Protein AF-A0A760WPE1-F1 (afdb_monomer_lite)

pLDDT: mean 84.92, std 11.34, range [39.81, 93.12]

Sequence (65 aa):
MTALTAADVEALKQLPSGWFRAEHLPFNRPIFRCERLEQRGKLQRRVLGTYPNIWSEYKRIEGED

Foldseek 3Di:
DDDQDPLLVVQLVQDDADKDAQPPGPDPPSVVSLVVCVVVVQKDKDWDDDPPDIGIIIHGPPDDD

Organism: Salmonella enterica (NCBI:txid28901)

Secondary structure (DSSP, 8-state):
-PPPPHHHHHHHHTPPSSEEEGGG-SSSSHHHHHHHHHHTTSEEEEEEEETTEEEEEEEE-----

Structure (mmCIF, N/CA/C/O backbone):
data_AF-A0A760WPE1-F1
#
_entry.id   AF-A0A760WPE1-F1
#
loop_
_atom_site.group_PDB
_atom_site.id
_atom_site.type_symbol
_atom_site.label_atom_id
_atom_site.label_alt_id
_atom_site.label_comp_id
_atom_site.lab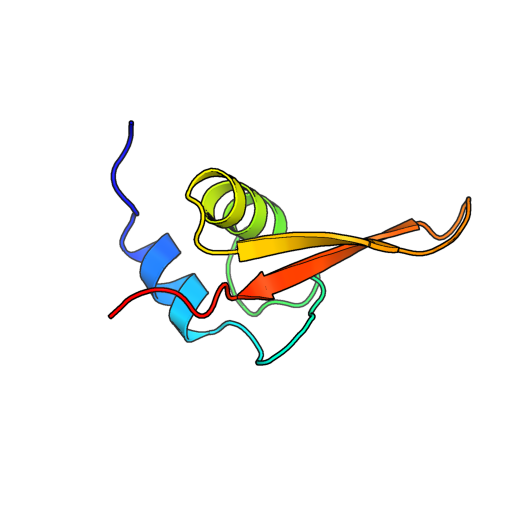el_asym_id
_atom_site.label_entity_id
_atom_site.label_seq_id
_atom_site.pdbx_PDB_ins_code
_atom_site.Cartn_x
_atom_site.Cartn_y
_atom_site.Cartn_z
_atom_site.occupancy
_atom_site.B_iso_or_equiv
_atom_site.auth_seq_id
_atom_site.auth_comp_id
_atom_site.auth_asym_id
_atom_site.auth_atom_id
_atom_site.pdbx_PDB_model_num
ATOM 1 N N . MET A 1 1 ? 3.409 1.217 20.509 1.00 47.31 1 MET A N 1
ATOM 2 C CA . MET A 1 1 ? 2.777 1.352 19.177 1.00 47.31 1 MET A CA 1
ATOM 3 C C . MET A 1 1 ? 2.531 2.830 18.909 1.00 47.31 1 MET A C 1
ATOM 5 O O . MET A 1 1 ? 1.791 3.448 19.659 1.00 47.31 1 MET A O 1
ATOM 9 N N . THR A 1 2 ? 3.201 3.432 17.926 1.00 63.00 2 THR A N 1
ATOM 10 C CA . THR A 1 2 ? 2.994 4.848 17.569 1.00 63.00 2 THR A CA 1
ATOM 11 C C . THR A 1 2 ? 1.626 5.021 16.910 1.00 63.00 2 THR A C 1
ATOM 13 O O . THR A 1 2 ? 1.250 4.222 16.057 1.00 63.00 2 THR A O 1
ATOM 16 N N . ALA A 1 3 ? 0.863 6.049 17.281 1.00 76.00 3 ALA A N 1
ATOM 17 C CA . ALA A 1 3 ? -0.430 6.368 16.665 1.00 76.00 3 ALA A CA 1
ATOM 18 C C . ALA A 1 3 ? -0.293 6.635 15.149 1.00 76.00 3 ALA A C 1
ATOM 20 O O . ALA A 1 3 ? 0.819 6.874 14.658 1.00 76.00 3 ALA A O 1
ATOM 21 N N . LEU A 1 4 ? -1.391 6.515 14.390 1.00 77.75 4 LEU A N 1
ATOM 22 C CA . LEU A 1 4 ? -1.400 6.922 12.979 1.00 77.75 4 LEU A CA 1
ATOM 23 C C . LEU A 1 4 ? -1.108 8.419 12.946 1.00 77.75 4 LEU A C 1
ATOM 25 O O . LEU A 1 4 ? -1.719 9.186 13.687 1.00 77.75 4 LEU A O 1
ATOM 29 N N . THR A 1 5 ? -0.146 8.828 12.127 1.00 84.19 5 THR A N 1
ATOM 30 C CA . THR A 1 5 ? 0.127 10.258 11.968 1.00 84.19 5 THR A CA 1
ATOM 31 C C . THR A 1 5 ? -0.946 10.882 11.081 1.00 84.19 5 THR A C 1
ATOM 33 O O . THR A 1 5 ? -1.554 10.185 10.267 1.00 84.19 5 THR A O 1
ATOM 36 N N . ALA A 1 6 ? -1.156 12.197 11.187 1.00 84.94 6 ALA A N 1
ATOM 37 C CA . ALA A 1 6 ? -2.075 12.917 10.300 1.00 84.94 6 ALA A CA 1
ATOM 38 C C . ALA A 1 6 ? -1.785 12.611 8.821 1.00 84.94 6 ALA A C 1
ATOM 40 O O . ALA A 1 6 ? -2.690 12.322 8.049 1.00 84.94 6 ALA A O 1
ATOM 41 N N . ALA A 1 7 ? -0.505 12.524 8.465 1.00 84.31 7 ALA A N 1
ATOM 42 C CA . ALA A 1 7 ? -0.090 12.226 7.107 1.00 84.31 7 ALA A CA 1
ATOM 43 C C . ALA A 1 7 ? -0.337 10.757 6.686 1.00 84.31 7 ALA A C 1
ATOM 45 O O . ALA A 1 7 ? -0.474 10.480 5.499 1.00 84.31 7 ALA A O 1
ATOM 46 N N . ASP A 1 8 ? -0.403 9.805 7.626 1.00 84.31 8 ASP A N 1
ATOM 47 C CA . ASP A 1 8 ? -0.841 8.430 7.329 1.00 84.31 8 ASP A CA 1
ATOM 48 C C . ASP A 1 8 ? -2.352 8.408 7.011 1.00 84.31 8 ASP A C 1
ATOM 50 O O . ASP A 1 8 ? -2.789 7.717 6.091 1.00 84.31 8 ASP A O 1
ATOM 54 N N . VAL A 1 9 ? -3.143 9.208 7.736 1.00 86.00 9 VAL A N 1
ATOM 55 C CA . VAL A 1 9 ? -4.589 9.370 7.502 1.00 86.00 9 VAL A CA 1
ATOM 56 C C . VAL A 1 9 ? -4.865 10.091 6.182 1.00 86.00 9 VAL A C 1
ATOM 58 O O . VAL A 1 9 ? -5.762 9.693 5.442 1.00 86.00 9 VAL A O 1
ATOM 61 N N . GLU A 1 10 ? -4.093 11.125 5.849 1.00 87.75 10 GLU A N 1
ATOM 62 C CA . GLU A 1 10 ? -4.198 11.802 4.552 1.00 87.75 10 GLU A CA 1
ATOM 63 C C . GLU A 1 10 ? -3.820 10.881 3.395 1.00 87.75 10 GLU A C 1
ATOM 65 O O . GLU A 1 10 ? -4.545 10.831 2.403 1.00 87.75 10 GLU A O 1
ATOM 70 N N . ALA A 1 11 ? -2.746 10.099 3.543 1.00 86.94 11 ALA A N 1
ATOM 71 C CA . ALA A 1 11 ? -2.356 9.116 2.540 1.00 86.94 11 ALA A CA 1
ATOM 72 C C . ALA A 1 11 ? -3.493 8.121 2.276 1.00 86.94 11 ALA A C 1
ATOM 74 O O . ALA A 1 11 ? -3.834 7.913 1.117 1.00 86.94 11 ALA A O 1
ATOM 75 N N . LEU A 1 12 ? -4.145 7.596 3.326 1.00 84.81 12 LEU A N 1
ATOM 76 C CA . LEU A 1 12 ? -5.301 6.693 3.204 1.00 84.81 12 LEU A CA 1
ATOM 77 C C . LEU A 1 12 ? -6.456 7.283 2.379 1.00 84.81 12 LEU A C 1
ATOM 79 O O . LEU A 1 12 ? -7.122 6.538 1.662 1.00 84.81 12 LEU A O 1
ATOM 83 N N . LYS A 1 13 ? -6.695 8.599 2.464 1.00 86.00 13 LYS A N 1
ATOM 84 C CA . LYS A 1 13 ? -7.743 9.287 1.688 1.00 86.00 13 LYS A CA 1
ATOM 85 C C . LYS A 1 13 ? -7.390 9.437 0.207 1.00 86.00 13 LYS A C 1
ATOM 87 O O . LYS A 1 13 ? -8.291 9.559 -0.612 1.00 86.00 13 LYS A O 1
ATOM 92 N N . GLN A 1 14 ? -6.101 9.446 -0.121 1.00 86.50 14 GLN A N 1
ATOM 93 C CA . GLN A 1 14 ? -5.594 9.614 -1.485 1.00 86.50 14 GLN A CA 1
ATOM 94 C C . GLN A 1 14 ? -5.285 8.279 -2.178 1.00 86.50 14 GLN A C 1
ATOM 96 O O . GLN A 1 14 ? -4.783 8.270 -3.301 1.00 86.50 14 GLN A O 1
ATOM 101 N N . LEU A 1 15 ? -5.544 7.147 -1.516 1.00 86.62 15 LEU A N 1
ATOM 102 C CA . LEU A 1 15 ? -5.290 5.837 -2.100 1.00 86.62 15 LEU A CA 1
ATOM 103 C C . LEU A 1 15 ? -6.295 5.508 -3.214 1.00 86.62 15 LEU A C 1
ATOM 105 O O . LEU A 1 15 ? -7.493 5.746 -3.042 1.00 86.62 15 LEU A O 1
ATOM 109 N N . PRO A 1 16 ? -5.833 4.890 -4.315 1.00 87.25 16 PRO A N 1
ATOM 110 C CA . PRO A 1 16 ? -6.713 4.346 -5.337 1.00 87.25 16 PRO A CA 1
ATOM 111 C C . PRO A 1 16 ? -7.636 3.260 -4.778 1.00 87.25 16 PRO A C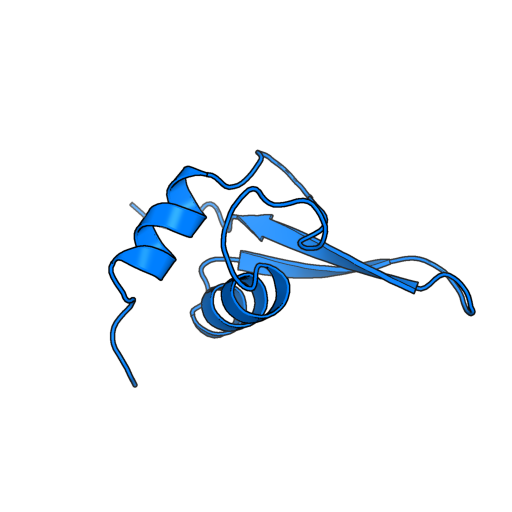 1
ATOM 113 O O . PRO A 1 16 ? -7.297 2.552 -3.824 1.00 87.25 16 PRO A O 1
ATOM 116 N N . SER A 1 17 ? -8.787 3.079 -5.421 1.00 85.06 17 SER A N 1
ATOM 117 C CA . SER A 1 17 ? -9.623 1.902 -5.200 1.00 85.06 17 SER A CA 1
ATOM 118 C C . SER A 1 17 ? -8.981 0.658 -5.829 1.00 85.06 17 SER A C 1
ATOM 120 O O . SER A 1 17 ? -8.319 0.724 -6.865 1.00 85.06 17 SER A O 1
ATOM 122 N N . GLY A 1 18 ? -9.179 -0.504 -5.201 1.00 88.38 18 GLY A N 1
ATOM 123 C CA . GLY A 1 18 ? -8.606 -1.767 -5.673 1.00 88.38 18 GLY A CA 1
ATOM 124 C C . GLY A 1 18 ? -7.117 -1.933 -5.353 1.00 88.38 18 GLY A C 1
ATOM 125 O O . GLY A 1 18 ? -6.623 -1.422 -4.350 1.00 88.38 18 GLY A O 1
ATOM 126 N N . TRP A 1 19 ? -6.428 -2.731 -6.171 1.00 91.50 19 TRP A N 1
ATOM 127 C CA . TRP A 1 19 ? -4.992 -2.986 -6.036 1.00 91.50 19 TRP A CA 1
ATOM 128 C C . TRP A 1 19 ? -4.188 -1.939 -6.808 1.00 91.50 19 TRP A C 1
ATOM 130 O O . TRP A 1 19 ? -4.452 -1.706 -7.986 1.00 91.50 19 TRP A O 1
ATOM 140 N N . PHE A 1 20 ? -3.192 -1.337 -6.162 1.00 90.69 20 PHE A N 1
ATOM 141 C CA . PHE A 1 20 ? -2.348 -0.288 -6.737 1.00 90.69 20 PHE A CA 1
ATOM 142 C C . PHE A 1 20 ? -0.875 -0.466 -6.358 1.00 90.69 20 PHE A C 1
ATOM 144 O O . PHE A 1 20 ? -0.539 -1.108 -5.363 1.00 90.69 20 PHE A O 1
ATOM 151 N N . ARG A 1 21 ? 0.025 0.147 -7.131 1.00 91.31 21 ARG A N 1
ATOM 152 C CA . ARG A 1 21 ? 1.460 0.213 -6.811 1.00 91.31 21 ARG A CA 1
ATOM 153 C C . ARG A 1 21 ? 1.771 1.491 -6.045 1.00 91.31 21 ARG A C 1
ATOM 155 O O . ARG A 1 21 ? 1.302 2.565 -6.411 1.00 91.31 21 ARG A O 1
ATOM 162 N N . ALA A 1 22 ? 2.594 1.382 -5.006 1.00 87.81 22 ALA A N 1
ATOM 163 C CA . ALA A 1 22 ? 2.943 2.531 -4.173 1.00 87.81 22 ALA A CA 1
ATOM 164 C C . ALA A 1 22 ? 3.856 3.546 -4.883 1.00 87.81 22 ALA A C 1
ATOM 166 O O . ALA A 1 22 ? 3.884 4.709 -4.506 1.00 87.81 22 ALA A O 1
ATOM 167 N N . GLU A 1 23 ? 4.587 3.134 -5.918 1.00 84.62 23 GLU A N 1
ATOM 168 C CA . GLU A 1 23 ? 5.602 3.955 -6.598 1.00 84.62 23 GLU A CA 1
ATOM 169 C C . GLU A 1 23 ? 5.050 5.248 -7.219 1.00 84.62 23 GLU A C 1
ATOM 171 O O . GLU A 1 23 ? 5.778 6.230 -7.331 1.00 84.62 23 GLU A O 1
ATOM 176 N N . HIS A 1 24 ? 3.763 5.271 -7.578 1.00 81.94 24 HIS A N 1
ATOM 177 C CA . HIS A 1 24 ? 3.134 6.384 -8.298 1.00 81.94 24 HIS A CA 1
ATOM 178 C C . HIS A 1 24 ? 2.136 7.189 -7.456 1.00 81.94 24 HIS A C 1
ATOM 180 O O . HIS A 1 24 ? 1.331 7.939 -8.005 1.00 81.94 24 HIS A O 1
ATOM 186 N N . LEU A 1 25 ? 2.142 7.028 -6.131 1.00 87.38 25 LEU A N 1
ATOM 187 C CA . LEU A 1 25 ? 1.184 7.731 -5.280 1.00 87.38 25 LEU A CA 1
ATOM 188 C C . LEU A 1 25 ? 1.584 9.200 -5.058 1.00 87.38 25 LEU A C 1
ATOM 190 O O . LEU A 1 25 ? 2.767 9.487 -4.862 1.00 87.38 25 LEU A O 1
ATOM 194 N N . PRO A 1 26 ? 0.612 10.132 -5.021 1.00 84.00 26 PRO A N 1
ATOM 195 C CA . PRO A 1 26 ? 0.861 11.575 -4.978 1.00 84.00 26 PRO A CA 1
ATOM 196 C C . PRO A 1 26 ? 1.227 12.094 -3.572 1.00 84.00 26 PRO A C 1
ATOM 198 O O . PRO A 1 26 ? 0.833 13.189 -3.182 1.00 84.00 26 PRO A O 1
ATOM 201 N N . PHE A 1 27 ? 1.986 11.326 -2.785 1.00 83.50 27 PHE A N 1
ATOM 202 C CA . PHE A 1 27 ? 2.413 11.724 -1.443 1.00 83.50 27 PHE A CA 1
ATOM 203 C C . PHE A 1 27 ? 3.836 11.280 -1.114 1.00 83.50 27 PHE A C 1
ATOM 205 O O . PHE A 1 27 ? 4.380 10.332 -1.672 1.00 83.50 27 PHE A O 1
ATOM 212 N N . ASN A 1 28 ? 4.450 11.979 -0.157 1.00 84.25 28 ASN A N 1
ATOM 213 C CA . ASN A 1 28 ? 5.855 11.777 0.172 1.00 84.25 28 ASN A CA 1
ATOM 214 C C . ASN A 1 28 ? 6.120 10.383 0.7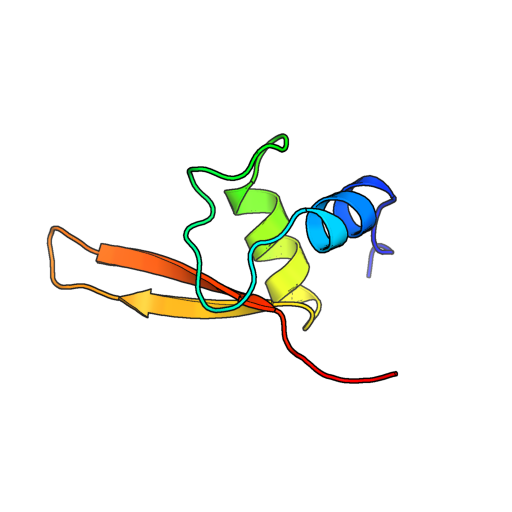70 1.00 84.25 28 ASN A C 1
ATOM 216 O O . ASN A 1 28 ? 5.415 9.960 1.694 1.00 84.25 28 ASN A O 1
ATOM 220 N N . ARG A 1 29 ? 7.184 9.725 0.287 1.00 86.69 29 ARG A N 1
ATOM 221 C CA . ARG A 1 29 ? 7.635 8.370 0.665 1.00 86.69 29 ARG A CA 1
ATOM 222 C C . ARG A 1 29 ? 6.508 7.331 0.613 1.00 86.69 29 ARG A C 1
ATOM 224 O O . ARG A 1 29 ? 6.154 6.750 1.644 1.00 86.69 29 ARG A O 1
ATOM 231 N N . PRO A 1 30 ? 5.935 7.081 -0.570 1.00 88.25 30 PRO A N 1
ATOM 232 C CA . PRO A 1 30 ? 4.692 6.341 -0.643 1.00 88.25 30 PRO A CA 1
ATOM 233 C C . PRO A 1 30 ? 4.839 4.859 -0.294 1.00 88.25 30 PRO A C 1
ATOM 235 O O . PRO A 1 30 ? 3.978 4.315 0.393 1.00 88.25 30 PRO A O 1
ATOM 238 N N . ILE A 1 31 ? 5.965 4.238 -0.659 1.00 88.88 31 ILE A N 1
ATOM 239 C CA . ILE A 1 31 ? 6.301 2.854 -0.285 1.00 88.88 31 ILE A CA 1
ATOM 240 C C . ILE A 1 31 ? 6.339 2.708 1.240 1.00 88.88 31 ILE A C 1
ATOM 242 O O . ILE A 1 31 ? 5.577 1.928 1.799 1.00 88.88 31 ILE A O 1
ATOM 246 N N . PHE A 1 32 ? 7.137 3.538 1.920 1.00 88.62 32 PHE A N 1
ATOM 247 C CA . PHE A 1 32 ? 7.272 3.515 3.381 1.00 88.62 32 PHE A CA 1
ATOM 248 C C . PHE A 1 32 ? 5.935 3.722 4.107 1.00 88.62 32 PHE A C 1
ATOM 250 O O . PHE A 1 32 ? 5.666 3.103 5.137 1.00 88.62 32 PHE A O 1
ATOM 257 N N . ARG A 1 33 ? 5.070 4.603 3.586 1.00 89.19 33 ARG A N 1
ATOM 258 C CA . ARG A 1 33 ? 3.732 4.804 4.157 1.00 89.19 33 ARG A CA 1
ATOM 259 C C . ARG A 1 33 ? 2.829 3.601 3.936 1.00 89.19 33 ARG A C 1
ATOM 261 O O . ARG A 1 33 ? 2.133 3.217 4.868 1.00 89.19 33 ARG A O 1
ATOM 268 N N . CYS A 1 34 ? 2.844 3.003 2.748 1.00 90.19 34 CYS A N 1
ATOM 269 C CA . CYS A 1 34 ? 2.058 1.803 2.480 1.00 90.19 34 CYS A CA 1
ATOM 270 C C . CYS A 1 34 ? 2.495 0.643 3.383 1.00 90.19 34 CYS A C 1
ATOM 272 O O . CYS A 1 34 ? 1.633 0.011 3.982 1.00 90.19 34 CYS A O 1
ATOM 274 N N . GLU A 1 35 ? 3.801 0.443 3.585 1.00 89.62 35 GLU A N 1
ATOM 275 C CA . GLU A 1 35 ? 4.339 -0.546 4.536 1.00 89.62 35 GLU A CA 1
ATOM 276 C C . GLU A 1 35 ? 3.882 -0.265 5.975 1.00 89.62 35 GLU A C 1
ATOM 278 O O . GLU A 1 35 ? 3.437 -1.162 6.688 1.00 89.62 35 GLU A O 1
ATOM 283 N N . ARG A 1 36 ? 3.915 0.999 6.416 1.00 89.88 36 ARG A N 1
ATOM 284 C CA . ARG A 1 36 ? 3.393 1.378 7.741 1.00 89.88 36 ARG A CA 1
ATOM 285 C C . ARG A 1 36 ? 1.895 1.130 7.882 1.00 89.88 36 ARG A C 1
ATOM 287 O O . ARG A 1 36 ? 1.445 0.756 8.963 1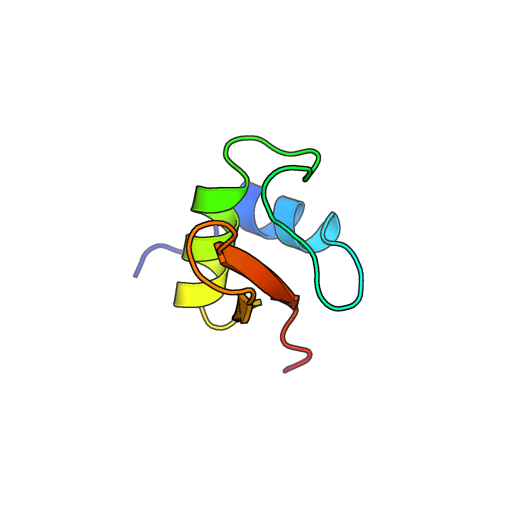.00 89.88 36 ARG A O 1
ATOM 294 N N . LEU A 1 37 ? 1.113 1.409 6.844 1.00 88.88 37 LEU A N 1
ATOM 295 C CA . LEU A 1 37 ? -0.334 1.201 6.850 1.00 88.88 37 LEU A CA 1
ATOM 296 C C . LEU A 1 37 ? -0.684 -0.294 6.785 1.00 88.88 37 LEU A C 1
ATOM 298 O O . LEU A 1 37 ? -1.631 -0.720 7.445 1.00 88.88 37 LEU A O 1
ATOM 302 N N . GLU A 1 38 ? 0.102 -1.089 6.061 1.00 91.44 38 GLU A N 1
ATOM 303 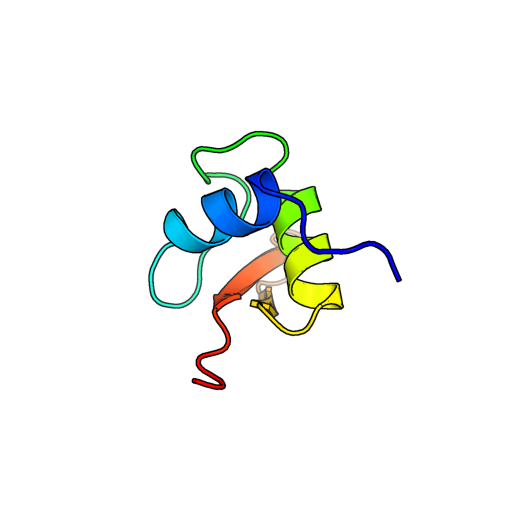C CA . GLU A 1 38 ? 0.040 -2.554 6.050 1.00 91.44 38 GLU A CA 1
ATOM 304 C C . GLU A 1 38 ? 0.312 -3.125 7.446 1.00 91.44 38 GLU A C 1
ATOM 306 O O . GLU A 1 38 ? -0.523 -3.847 7.985 1.00 91.44 38 GLU A O 1
ATOM 311 N N . GLN A 1 39 ? 1.411 -2.718 8.093 1.00 89.50 39 GLN A N 1
ATOM 312 C CA . GLN A 1 39 ? 1.756 -3.137 9.463 1.00 89.50 39 GLN A CA 1
ATOM 313 C C . GLN A 1 39 ? 0.671 -2.802 10.498 1.00 89.50 39 GLN A C 1
ATOM 315 O O . GLN A 1 39 ? 0.630 -3.389 11.577 1.00 89.50 39 GLN A O 1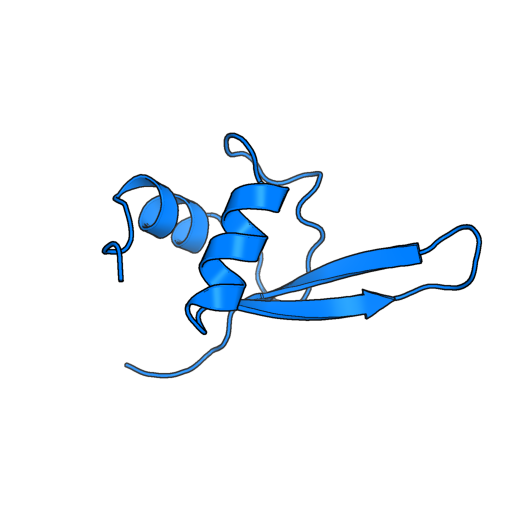
ATOM 320 N N . ARG A 1 40 ? -0.203 -1.841 10.187 1.00 87.19 40 ARG A N 1
ATOM 321 C CA . ARG A 1 40 ? -1.327 -1.416 11.031 1.00 87.19 40 ARG A CA 1
ATOM 322 C C . ARG A 1 40 ? -2.660 -2.052 10.637 1.00 87.19 40 ARG A C 1
ATOM 324 O O . ARG A 1 40 ? -3.689 -1.634 11.162 1.00 87.19 40 ARG A O 1
ATOM 331 N N . GLY A 1 41 ? -2.664 -2.991 9.693 1.00 88.12 41 GLY A N 1
ATOM 332 C CA . GLY A 1 41 ? -3.880 -3.651 9.221 1.00 88.12 41 GLY A CA 1
ATOM 333 C C . GLY A 1 41 ? -4.837 -2.715 8.482 1.00 88.12 41 GLY A C 1
ATOM 334 O O . GLY A 1 41 ? -6.041 -2.939 8.495 1.00 88.12 41 GLY A O 1
ATOM 335 N N . LYS A 1 42 ? -4.334 -1.636 7.868 1.00 89.31 42 LYS A N 1
ATOM 336 C CA . LYS A 1 42 ? -5.143 -0.753 7.008 1.00 89.31 42 LYS A CA 1
ATOM 337 C C . LYS A 1 42 ? -5.021 -1.113 5.531 1.00 89.31 42 LYS A C 1
ATOM 339 O O . LYS A 1 42 ? -5.962 -0.871 4.775 1.00 89.31 42 LYS A O 1
ATOM 344 N N . LEU A 1 43 ? -3.892 -1.697 5.125 1.00 91.62 43 LEU A N 1
ATOM 345 C CA . LEU A 1 43 ? -3.650 -2.188 3.767 1.00 91.62 43 LEU A CA 1
ATOM 346 C C . LEU A 1 43 ? -3.309 -3.677 3.771 1.00 91.62 43 LEU A C 1
ATOM 348 O O . LEU A 1 43 ? -2.667 -4.175 4.689 1.00 91.62 43 LEU A O 1
ATOM 352 N N . GLN A 1 44 ? -3.702 -4.360 2.705 1.00 92.38 44 GLN A N 1
ATOM 353 C CA . GLN A 1 44 ? -3.179 -5.657 2.305 1.00 92.38 44 GLN A CA 1
ATOM 354 C C . GLN A 1 44 ? -2.075 -5.450 1.279 1.00 92.38 44 GLN A C 1
ATOM 356 O O . GLN A 1 44 ? -2.212 -4.606 0.393 1.00 92.38 44 GLN A O 1
ATOM 361 N N . ARG A 1 45 ? -1.015 -6.251 1.367 1.00 92.81 45 ARG A N 1
ATOM 362 C CA . ARG A 1 45 ? 0.061 -6.307 0.380 1.00 92.81 45 ARG A CA 1
ATOM 363 C C . ARG A 1 45 ? 0.025 -7.643 -0.350 1.00 92.81 45 ARG A C 1
ATOM 365 O O . ARG A 1 45 ? -0.183 -8.688 0.260 1.00 92.81 45 ARG A O 1
ATOM 372 N N . ARG A 1 46 ? 0.284 -7.614 -1.654 1.00 93.12 46 ARG A N 1
ATOM 373 C CA . ARG A 1 46 ? 0.590 -8.802 -2.455 1.00 93.12 46 ARG A CA 1
ATOM 374 C C . ARG A 1 46 ? 1.835 -8.555 -3.285 1.00 93.12 46 ARG A C 1
ATOM 376 O O . ARG A 1 46 ? 2.066 -7.442 -3.751 1.00 93.12 46 ARG A O 1
ATOM 383 N N . VAL A 1 47 ? 2.624 -9.600 -3.479 1.00 92.06 47 VAL A N 1
ATOM 384 C CA . VAL A 1 47 ? 3.769 -9.579 -4.388 1.00 92.06 47 VAL A CA 1
ATOM 385 C C . VAL A 1 47 ? 3.347 -10.285 -5.667 1.00 92.06 47 VAL A C 1
ATOM 387 O O . VAL A 1 47 ? 2.793 -11.381 -5.614 1.00 92.06 47 VAL A O 1
ATOM 390 N N . LEU A 1 48 ? 3.558 -9.628 -6.800 1.00 92.88 48 LEU A N 1
ATOM 391 C CA . LEU A 1 48 ? 3.211 -10.132 -8.122 1.00 92.88 48 LEU A CA 1
ATOM 392 C C . LEU A 1 48 ? 4.424 -10.116 -9.041 1.00 92.88 48 LEU A C 1
ATOM 394 O O . LEU A 1 48 ? 5.400 -9.401 -8.811 1.00 92.88 48 LEU A O 1
ATOM 398 N N . GLY A 1 49 ? 4.297 -10.878 -10.121 1.00 91.31 49 GLY A N 1
ATOM 399 C CA . GLY A 1 49 ? 5.304 -10.990 -11.156 1.00 91.31 49 GLY A CA 1
ATOM 400 C C . GLY A 1 49 ? 6.246 -12.166 -10.939 1.00 91.31 49 GLY A C 1
ATOM 401 O O . GLY A 1 49 ? 6.092 -12.972 -10.021 1.00 91.31 49 GLY A O 1
ATOM 402 N N . THR A 1 50 ? 7.221 -12.252 -11.831 1.00 92.56 50 THR A N 1
ATOM 403 C CA . THR A 1 50 ? 8.195 -13.340 -11.895 1.00 92.56 50 THR A CA 1
ATOM 404 C C . THR A 1 50 ? 9.558 -12.709 -12.093 1.00 92.56 50 THR A C 1
ATOM 406 O O . THR A 1 50 ? 9.674 -11.726 -12.826 1.00 92.56 50 THR A O 1
ATOM 409 N N . TYR A 1 51 ? 10.591 -13.255 -11.453 1.00 85.06 51 TYR A N 1
ATOM 410 C CA . TYR A 1 51 ? 11.953 -12.742 -11.577 1.00 85.06 51 TYR A CA 1
ATOM 411 C C . TYR A 1 51 ? 12.349 -12.542 -13.057 1.00 85.06 51 TYR A C 1
ATOM 413 O O . TYR A 1 51 ? 12.132 -13.454 -13.858 1.00 85.06 51 TYR A O 1
ATOM 421 N N . PRO A 1 52 ? 12.915 -11.378 -13.439 1.00 90.00 52 PRO A N 1
ATOM 422 C CA . PRO A 1 52 ? 13.342 -10.254 -12.590 1.00 90.00 52 PRO A CA 1
ATOM 423 C C . PRO A 1 52 ? 12.263 -9.184 -12.326 1.00 90.00 52 PRO A C 1
ATOM 425 O O . PRO A 1 52 ? 12.499 -8.245 -11.571 1.00 90.00 52 PRO A O 1
ATOM 428 N N . ASN A 1 53 ? 11.077 -9.313 -12.917 1.00 91.62 53 ASN A N 1
ATOM 429 C CA . ASN A 1 53 ? 10.006 -8.319 -12.858 1.00 91.62 53 ASN A CA 1
ATOM 430 C C . ASN A 1 53 ? 9.036 -8.629 -11.715 1.00 91.62 53 ASN A C 1
ATOM 432 O O . ASN A 1 53 ? 7.916 -9.082 -11.947 1.00 91.62 53 ASN A O 1
ATOM 436 N N . ILE A 1 54 ? 9.480 -8.405 -10.481 1.00 91.19 54 ILE A N 1
ATOM 437 C CA . ILE A 1 54 ? 8.658 -8.574 -9.278 1.00 91.19 54 ILE A CA 1
ATOM 438 C C . ILE A 1 54 ? 8.260 -7.193 -8.757 1.00 91.19 54 ILE A C 1
ATOM 440 O O . ILE A 1 54 ? 9.108 -6.312 -8.627 1.00 91.19 54 ILE A O 1
ATOM 444 N N . TRP A 1 55 ? 6.985 -7.003 -8.426 1.00 90.62 55 TRP A N 1
ATOM 445 C CA . TRP A 1 55 ? 6.484 -5.764 -7.830 1.00 90.62 55 TRP A CA 1
ATOM 446 C C . TRP A 1 55 ? 5.524 -6.042 -6.674 1.00 90.62 55 TRP A C 1
ATOM 448 O O . TRP A 1 55 ? 4.960 -7.128 -6.544 1.00 90.62 55 TRP A O 1
ATOM 458 N N . SER A 1 56 ? 5.347 -5.048 -5.802 1.00 91.31 56 SER A N 1
ATOM 459 C CA . SER A 1 56 ? 4.384 -5.106 -4.699 1.00 91.31 56 SER A CA 1
ATOM 460 C C . SER A 1 56 ? 3.176 -4.234 -5.010 1.00 91.31 56 SER A C 1
ATOM 462 O O . SER A 1 56 ? 3.316 -3.071 -5.392 1.00 91.31 56 SER A O 1
ATOM 464 N N . GLU A 1 57 ? 1.992 -4.793 -4.810 1.00 93.06 57 GLU A N 1
ATOM 465 C CA . GLU A 1 57 ? 0.738 -4.055 -4.849 1.00 93.06 57 GLU A CA 1
ATOM 466 C C . GLU A 1 57 ? 0.112 -4.015 -3.469 1.00 93.06 57 GLU A C 1
ATOM 468 O O . GLU A 1 57 ? 0.227 -4.956 -2.681 1.00 93.06 57 GLU A O 1
ATOM 473 N N . TYR A 1 58 ? -0.577 -2.916 -3.209 1.00 93.12 58 TYR A N 1
ATOM 474 C CA . TYR A 1 58 ? -1.310 -2.673 -1.988 1.00 93.12 58 TYR A CA 1
ATOM 475 C C . TYR A 1 58 ? -2.786 -2.497 -2.320 1.00 93.12 58 TYR A C 1
ATOM 477 O O . TYR A 1 58 ? -3.136 -2.000 -3.390 1.00 93.12 58 TYR A O 1
ATOM 485 N N . LYS A 1 59 ? -3.655 -2.906 -1.406 1.00 91.81 59 LYS A N 1
ATOM 486 C CA . LYS A 1 59 ? -5.094 -2.662 -1.477 1.00 91.81 59 LYS A CA 1
ATOM 487 C C . LYS A 1 59 ? -5.591 -2.251 -0.105 1.00 91.81 59 LYS A C 1
ATOM 489 O O . LYS A 1 59 ? -5.141 -2.786 0.906 1.00 91.81 59 LYS A O 1
ATOM 494 N N . ARG A 1 60 ? -6.528 -1.307 -0.059 1.00 90.19 60 ARG A N 1
ATOM 495 C CA . ARG A 1 60 ? -7.195 -0.935 1.189 1.00 90.19 60 ARG A CA 1
ATOM 496 C C . ARG A 1 60 ? -7.988 -2.116 1.740 1.00 90.19 60 ARG A C 1
ATOM 498 O O . ARG A 1 60 ? -8.752 -2.737 1.005 1.00 90.19 60 ARG A O 1
ATOM 505 N N . ILE A 1 61 ? -7.808 -2.407 3.026 1.00 87.38 61 ILE A N 1
ATOM 506 C CA . ILE A 1 61 ? -8.675 -3.352 3.727 1.00 87.38 61 ILE A CA 1
ATOM 507 C C . ILE A 1 61 ? -9.987 -2.619 3.992 1.00 87.38 61 ILE A C 1
ATOM 509 O O . ILE A 1 61 ? -10.017 -1.612 4.700 1.00 87.38 61 ILE A O 1
ATOM 513 N N . GLU A 1 62 ? -11.057 -3.087 3.360 1.00 69.25 62 GLU A N 1
ATOM 514 C CA . GLU A 1 62 ? -12.419 -2.686 3.698 1.00 69.25 62 GLU A CA 1
ATOM 515 C C . GLU A 1 62 ? -12.827 -3.468 4.952 1.00 69.25 62 GLU A C 1
ATOM 517 O O . GLU A 1 62 ? -13.344 -4.575 4.874 1.00 69.25 62 GLU A O 1
ATOM 522 N N . GLY A 1 63 ? -12.472 -2.923 6.113 1.00 55.16 63 GLY A N 1
ATOM 523 C CA . GLY A 1 63 ? -12.831 -3.416 7.445 1.00 55.16 63 GLY A CA 1
ATOM 524 C C . GLY A 1 63 ? -12.238 -2.453 8.474 1.00 55.16 63 GLY A C 1
ATOM 525 O O . GLY A 1 63 ? -11.055 -2.125 8.397 1.00 55.16 63 GLY A O 1
ATOM 526 N N . GLU A 1 64 ? -12.965 -1.843 9.395 1.00 41.47 64 GLU A N 1
ATOM 527 C CA . GLU A 1 64 ? -14.339 -1.957 9.887 1.00 41.47 64 GLU A CA 1
ATOM 528 C C . GLU A 1 64 ? -14.766 -0.503 10.198 1.00 41.47 64 GLU A C 1
ATOM 530 O O . GLU A 1 64 ? -13.891 0.330 10.482 1.00 41.47 64 GLU A O 1
ATOM 535 N N . ASP A 1 65 ? -16.056 -0.199 10.051 1.00 39.81 65 ASP A N 1
ATOM 536 C CA . ASP A 1 65 ? -16.681 1.049 10.522 1.00 39.81 65 ASP A CA 1
ATOM 537 C C . ASP A 1 65 ? -16.513 1.191 12.048 1.00 39.81 65 ASP A C 1
ATOM 539 O O . ASP A 1 65 ? -16.625 0.152 12.743 1.00 39.81 65 ASP A O 1
#

Radius of gyration: 11.98 Å; chains: 1; bounding box: 30×26×32 Å